Protein AF-A0A2E8YAG8-F1 (afdb_monomer)

Secondary structure (DSSP, 8-state):
--HHHHHHHHHHHTT--EEEE-S--THHHHHHHTTPEEEE-SSHHHHHHHHHHHHHHTTTSS--EEE-

Structure (mmCIF, N/CA/C/O backbone):
data_AF-A0A2E8YAG8-F1
#
_entry.id   AF-A0A2E8YAG8-F1
#
loop_
_atom_site.group_PDB
_atom_site.id
_atom_site.type_symbol
_atom_site.label_atom_id
_atom_site.label_alt_id
_atom_site.label_comp_id
_atom_site.label_asym_id
_atom_site.label_entity_id
_atom_site.label_seq_id
_atom_site.pdbx_PDB_ins_code
_atom_site.Cartn_x
_atom_site.Cartn_y
_atom_site.Cartn_z
_atom_site.occupancy
_atom_site.B_iso_or_equiv
_atom_site.auth_seq_id
_atom_site.auth_comp_id
_atom_site.auth_asym_id
_atom_site.auth_atom_id
_atom_site.pdbx_PDB_model_num
ATOM 1 N N . MET A 1 1 ? -11.448 -8.206 -17.225 1.00 60.16 1 MET A N 1
ATOM 2 C CA . MET A 1 1 ? -10.751 -7.727 -16.013 1.00 60.16 1 MET A CA 1
ATOM 3 C C . MET A 1 1 ? -9.473 -8.522 -15.863 1.00 60.16 1 MET A C 1
ATOM 5 O O . MET A 1 1 ? -9.533 -9.747 -15.910 1.00 60.16 1 MET A O 1
ATOM 9 N N . SER A 1 2 ? -8.333 -7.843 -15.749 1.00 83.06 2 SER A N 1
ATOM 10 C CA . SER A 1 2 ? -7.082 -8.506 -15.370 1.00 83.06 2 SER A CA 1
ATOM 11 C C . SER A 1 2 ? -7.114 -8.820 -13.869 1.00 83.06 2 SER A C 1
ATOM 13 O O . SER A 1 2 ? -7.817 -8.153 -13.109 1.00 83.06 2 SER A O 1
ATOM 15 N N . GLY A 1 3 ? -6.357 -9.822 -13.414 1.00 88.31 3 GLY A N 1
ATOM 16 C CA . GLY A 1 3 ? -6.277 -10.134 -11.981 1.00 88.31 3 GLY A CA 1
ATOM 17 C C . GLY A 1 3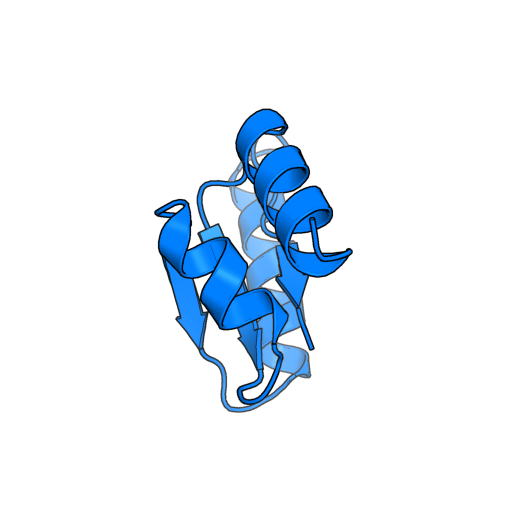 ? -5.812 -8.937 -11.139 1.00 88.31 3 GLY A C 1
ATOM 18 O O . GLY A 1 3 ? -6.333 -8.706 -10.051 1.00 88.31 3 GLY A O 1
ATOM 19 N N . PHE A 1 4 ? -4.897 -8.122 -11.673 1.00 89.38 4 PHE A N 1
ATOM 20 C CA . PHE A 1 4 ? -4.373 -6.928 -11.002 1.00 89.38 4 PHE A CA 1
ATOM 21 C C . PHE A 1 4 ? -5.426 -5.835 -10.805 1.00 89.38 4 PHE A C 1
ATOM 23 O O . PHE A 1 4 ? -5.454 -5.201 -9.752 1.00 89.38 4 PHE A O 1
ATOM 30 N N . GLU A 1 5 ? -6.317 -5.645 -11.780 1.00 90.56 5 GLU A N 1
ATOM 31 C CA . GLU A 1 5 ? -7.427 -4.695 -11.677 1.00 90.56 5 GLU A CA 1
ATOM 32 C C . GLU A 1 5 ? -8.401 -5.111 -10.564 1.00 90.56 5 GLU A C 1
ATOM 34 O O . GLU A 1 5 ? -8.823 -4.283 -9.754 1.00 90.56 5 GLU A O 1
ATOM 39 N N . SER A 1 6 ? -8.714 -6.409 -10.478 1.00 92.56 6 SER A N 1
ATOM 40 C CA . SER A 1 6 ? -9.553 -6.961 -9.409 1.00 92.56 6 SER A CA 1
ATOM 41 C C . SER A 1 6 ? -8.938 -6.712 -8.034 1.00 92.56 6 SER A C 1
ATOM 43 O O . SER A 1 6 ? -9.617 -6.208 -7.141 1.00 92.56 6 SER A O 1
ATOM 45 N N . VAL A 1 7 ? -7.641 -7.000 -7.873 1.00 91.38 7 VAL A N 1
ATOM 46 C CA . VAL A 1 7 ? -6.918 -6.754 -6.617 1.00 91.38 7 VAL A CA 1
ATOM 47 C C . VAL A 1 7 ? -6.938 -5.269 -6.264 1.00 91.38 7 VAL A C 1
ATOM 49 O O . VAL A 1 7 ? -7.225 -4.916 -5.125 1.00 91.38 7 VAL A O 1
ATOM 52 N N . ALA A 1 8 ? -6.694 -4.384 -7.231 1.00 90.75 8 ALA A N 1
ATOM 53 C CA . ALA A 1 8 ? -6.705 -2.945 -6.996 1.00 90.75 8 ALA A CA 1
ATOM 54 C C . ALA A 1 8 ? -8.082 -2.449 -6.508 1.00 90.75 8 ALA A C 1
ATOM 56 O O . ALA A 1 8 ? -8.153 -1.636 -5.584 1.00 90.75 8 ALA A O 1
ATOM 57 N N . ARG A 1 9 ? -9.181 -2.970 -7.075 1.00 92.25 9 ARG A N 1
ATOM 58 C CA . ARG A 1 9 ? -10.547 -2.644 -6.627 1.00 92.25 9 ARG A CA 1
ATOM 59 C C . ARG A 1 9 ? -10.832 -3.146 -5.215 1.00 92.25 9 ARG A C 1
ATOM 61 O O . ARG A 1 9 ? -11.385 -2.382 -4.429 1.00 92.25 9 ARG A O 1
ATOM 68 N N . ILE A 1 10 ? -10.419 -4.371 -4.887 1.00 93.38 10 ILE A N 1
ATOM 69 C CA . ILE A 1 10 ? -10.558 -4.928 -3.533 1.00 93.38 10 ILE A CA 1
ATOM 70 C C . ILE A 1 10 ? -9.797 -4.055 -2.531 1.00 93.38 10 ILE A C 1
ATOM 72 O O . ILE A 1 10 ? -10.370 -3.621 -1.541 1.00 93.38 10 ILE A O 1
ATOM 76 N N . LEU A 1 11 ? -8.545 -3.691 -2.824 1.00 91.50 11 LEU A N 1
ATOM 77 C CA . LEU A 1 11 ? -7.748 -2.820 -1.949 1.00 91.50 11 LEU A CA 1
ATOM 78 C C . LEU A 1 11 ? -8.434 -1.473 -1.676 1.00 91.50 11 LEU A C 1
ATOM 80 O O . LEU A 1 11 ? -8.384 -0.965 -0.558 1.00 91.50 11 LEU A O 1
ATOM 84 N N . LYS A 1 12 ? -9.103 -0.901 -2.681 1.00 90.94 12 LYS A N 1
ATOM 85 C CA . LYS A 1 12 ? -9.878 0.331 -2.505 1.00 90.94 12 LYS A CA 1
ATOM 86 C C . LYS A 1 12 ? -11.126 0.120 -1.645 1.00 90.94 12 LYS A C 1
ATOM 88 O O . LYS A 1 12 ? -11.447 0.995 -0.848 1.00 90.94 12 LYS A O 1
ATOM 93 N N . GLN A 1 13 ? -11.817 -1.008 -1.802 1.00 92.62 13 GLN A N 1
ATOM 94 C CA . GLN A 1 13 ? -12.979 -1.363 -0.979 1.00 92.62 13 GLN A CA 1
ATOM 95 C C . GLN A 1 13 ? -12.594 -1.584 0.490 1.00 92.62 13 GLN A C 1
ATOM 97 O O . GLN A 1 13 ? -13.311 -1.129 1.373 1.00 92.62 13 GLN A O 1
ATOM 102 N N . GLU A 1 14 ? -11.423 -2.169 0.740 1.00 90.94 14 GLU A N 1
ATOM 103 C CA . GLU A 1 14 ? -10.841 -2.350 2.078 1.00 90.94 14 GLU A CA 1
ATOM 104 C C . GLU A 1 14 ? -10.311 -1.041 2.702 1.00 90.94 14 GLU A C 1
ATOM 106 O O . GLU A 1 14 ? -9.786 -1.039 3.814 1.00 90.94 14 GLU A O 1
ATOM 111 N N . GLY A 1 15 ? -10.416 0.096 2.002 1.00 89.25 15 GLY A N 1
ATOM 112 C CA . GLY A 1 15 ? -9.999 1.399 2.524 1.00 89.25 15 GLY A CA 1
ATOM 113 C C . GLY A 1 15 ? -8.485 1.633 2.516 1.00 89.25 15 GLY A C 1
ATOM 114 O O . GLY A 1 15 ? -7.982 2.460 3.277 1.00 89.25 15 GLY A O 1
ATOM 115 N N . VAL A 1 16 ? -7.727 0.936 1.662 1.00 91.31 16 VAL A N 1
A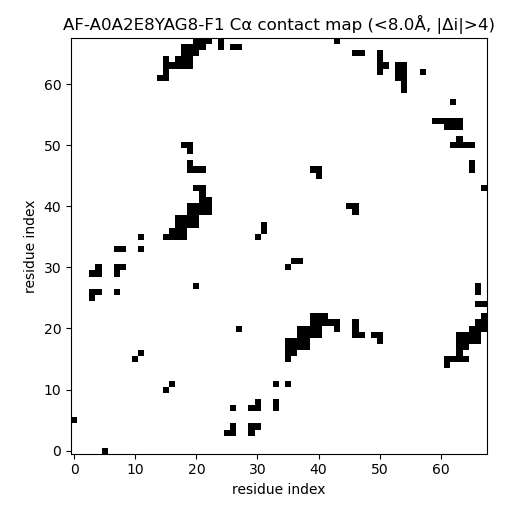TOM 116 C CA . VAL A 1 16 ? -6.280 1.161 1.529 1.00 91.31 16 VAL A CA 1
ATOM 117 C C . VAL A 1 16 ? -6.023 2.482 0.799 1.00 91.31 16 VAL A C 1
ATOM 119 O O . VAL A 1 16 ? -6.115 2.577 -0.421 1.00 91.31 16 VAL A O 1
ATOM 122 N N . GLU A 1 17 ? -5.656 3.517 1.553 1.00 86.06 17 GLU A N 1
ATOM 123 C CA . GLU A 1 17 ? -5.401 4.870 1.027 1.00 86.06 17 GLU A CA 1
ATOM 124 C C . GLU A 1 17 ? -4.000 5.028 0.412 1.00 86.06 17 GLU A C 1
ATOM 126 O O . GLU A 1 17 ? -3.746 5.912 -0.413 1.00 86.06 17 GLU A O 1
ATOM 131 N N . CYS A 1 18 ? -3.049 4.197 0.840 1.00 85.25 18 CYS A N 1
ATOM 132 C CA . CYS A 1 18 ? -1.649 4.319 0.458 1.00 85.25 18 CYS A CA 1
ATOM 133 C C . CYS A 1 18 ? -0.919 2.976 0.457 1.00 85.25 18 CYS A C 1
ATOM 135 O O . CYS A 1 18 ? -1.264 2.058 1.200 1.00 85.25 18 CYS A O 1
ATOM 137 N N . ARG A 1 19 ? 0.131 2.881 -0.361 1.00 84.62 19 ARG A N 1
ATOM 138 C CA . ARG A 1 19 ? 0.956 1.681 -0.519 1.00 84.62 19 ARG A CA 1
ATOM 139 C C . ARG A 1 19 ? 2.443 2.022 -0.563 1.0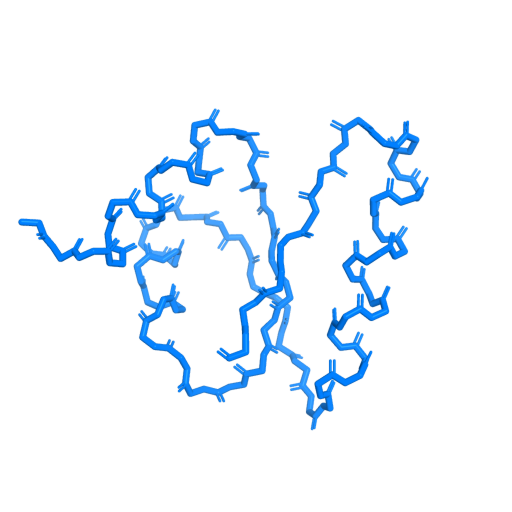0 84.62 19 ARG A C 1
ATOM 141 O O . ARG A 1 19 ? 2.826 3.068 -1.090 1.00 84.62 19 ARG A O 1
ATOM 148 N N . SER A 1 20 ? 3.275 1.101 -0.089 1.00 89.19 20 SER A N 1
ATOM 149 C CA . SER A 1 20 ? 4.719 1.115 -0.358 1.00 89.19 20 SER A CA 1
ATOM 150 C C . SER A 1 20 ? 5.019 0.240 -1.579 1.00 89.19 20 SER A C 1
ATOM 152 O O . SER A 1 20 ? 4.429 -0.830 -1.733 1.00 89.19 20 SER A O 1
ATOM 154 N N . CYS A 1 21 ? 5.919 0.660 -2.462 1.00 84.00 21 CYS A N 1
ATOM 155 C CA . CYS A 1 21 ? 6.322 -0.153 -3.609 1.00 84.00 21 CYS A CA 1
ATOM 156 C C . CYS A 1 21 ? 7.833 -0.201 -3.805 1.00 84.00 21 CYS A C 1
ATOM 158 O O . CYS A 1 21 ? 8.553 0.761 -3.522 1.00 84.00 21 CYS A O 1
ATOM 160 N N . PHE A 1 22 ? 8.277 -1.333 -4.343 1.00 82.62 22 PHE A N 1
ATOM 161 C CA . PHE A 1 22 ? 9.523 -1.432 -5.083 1.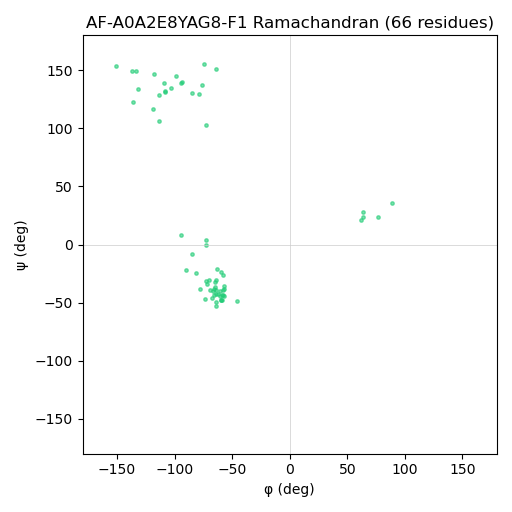00 82.62 22 PHE A CA 1
ATOM 162 C C . PHE A 1 22 ? 9.195 -1.259 -6.582 1.00 82.62 22 PHE A C 1
ATOM 164 O O . PHE A 1 22 ? 8.120 -1.683 -7.019 1.00 82.62 22 PHE A O 1
ATOM 171 N N . PRO A 1 23 ? 10.005 -0.523 -7.361 1.00 74.69 23 PRO A N 1
ATOM 172 C CA . PRO A 1 23 ? 9.684 -0.231 -8.757 1.00 74.69 23 PRO A CA 1
ATOM 173 C C . PRO A 1 23 ? 9.631 -1.498 -9.632 1.00 74.69 23 PRO A C 1
ATOM 175 O O . PRO A 1 23 ? 10.396 -2.431 -9.409 1.00 74.69 23 PRO A O 1
ATOM 178 N N .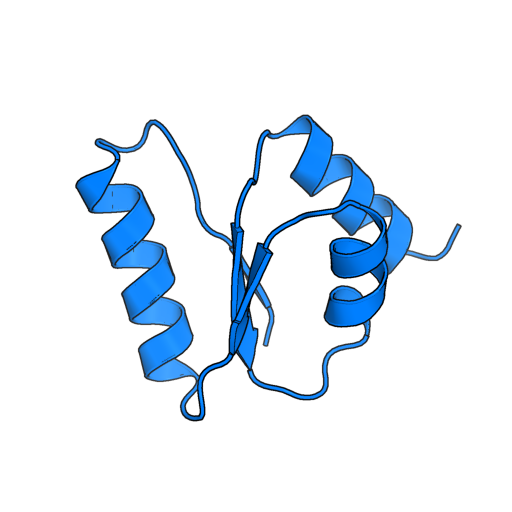 SER A 1 24 ? 8.801 -1.458 -10.688 1.00 76.50 24 SER A N 1
ATOM 179 C CA . SER A 1 24 ? 8.600 -2.505 -11.723 1.00 76.50 24 SER A CA 1
ATOM 180 C C . SER A 1 24 ? 7.538 -3.589 -11.452 1.00 76.50 24 SER A C 1
ATOM 182 O O . SER A 1 24 ? 7.699 -4.723 -11.892 1.00 76.50 24 SER A O 1
ATOM 184 N N . ASN A 1 25 ? 6.411 -3.250 -10.809 1.00 80.62 25 ASN A N 1
ATOM 185 C CA . ASN A 1 25 ? 5.270 -4.167 -10.650 1.00 80.62 25 ASN A CA 1
ATOM 186 C C . ASN A 1 25 ? 4.022 -3.676 -11.434 1.00 80.62 25 ASN A C 1
ATOM 188 O O . ASN A 1 25 ? 3.601 -2.536 -11.219 1.00 80.62 25 ASN A O 1
ATOM 192 N N . PRO A 1 26 ? 3.370 -4.510 -12.277 1.00 82.69 26 PRO A N 1
ATOM 193 C CA . PRO A 1 26 ? 2.159 -4.140 -13.033 1.00 82.69 26 PRO A CA 1
ATOM 194 C C . PRO A 1 26 ? 0.964 -3.723 -12.154 1.00 82.69 26 PRO A C 1
ATOM 196 O O . PRO A 1 26 ? 0.120 -2.934 -12.570 1.00 82.69 26 PRO A O 1
ATOM 199 N N . LEU A 1 27 ? 0.914 -4.159 -10.892 1.00 85.00 27 LEU A N 1
ATOM 200 C CA . LEU A 1 27 ? -0.067 -3.699 -9.907 1.00 85.00 27 LEU A CA 1
ATOM 201 C C . LEU A 1 27 ? 0.084 -2.194 -9.601 1.00 85.00 27 LEU A C 1
ATOM 203 O O . LEU A 1 27 ? -0.828 -1.596 -9.035 1.00 85.00 27 LEU A O 1
ATOM 207 N N . ILE A 1 28 ? 1.243 -1.565 -9.858 1.00 85.50 28 ILE A N 1
ATOM 208 C CA . ILE A 1 28 ? 1.454 -0.120 -9.619 1.00 85.50 28 ILE A CA 1
ATOM 209 C C . ILE A 1 28 ? 0.444 0.694 -10.426 1.00 85.50 28 ILE A C 1
ATOM 211 O O . ILE A 1 28 ? -0.207 1.572 -9.857 1.00 85.50 28 ILE A O 1
ATOM 215 N N . GLU A 1 29 ? 0.295 0.368 -11.709 1.00 87.38 29 GLU A N 1
ATOM 216 C CA . GLU A 1 29 ? -0.544 1.107 -12.652 1.00 87.38 29 GLU A CA 1
ATOM 217 C C . GLU A 1 29 ? -2.029 0.979 -12.312 1.00 87.38 29 GLU A C 1
ATOM 219 O O . GLU A 1 29 ? -2.735 1.984 -12.234 1.00 87.38 29 GLU A O 1
ATOM 224 N N . GLU A 1 30 ? -2.501 -0.234 -12.019 1.00 89.62 30 GLU A N 1
ATOM 225 C CA . GLU A 1 30 ? -3.909 -0.467 -11.669 1.00 89.62 30 GLU A CA 1
ATOM 226 C C . GLU A 1 30 ? -4.312 0.241 -10.369 1.00 89.62 30 GLU A C 1
ATOM 228 O O . GLU A 1 30 ? -5.383 0.837 -10.265 1.00 89.62 30 GLU A O 1
ATOM 233 N N . VAL A 1 31 ? -3.417 0.250 -9.382 1.00 87.81 31 VAL A N 1
ATOM 234 C CA . VAL A 1 31 ? -3.633 0.933 -8.100 1.00 87.81 31 VAL A CA 1
ATOM 235 C C . VAL A 1 31 ? -3.554 2.462 -8.258 1.00 87.81 31 VAL A C 1
ATOM 237 O O . VAL A 1 31 ? -4.288 3.187 -7.585 1.00 87.81 31 VAL A O 1
ATOM 240 N N . ALA A 1 32 ? -2.741 2.963 -9.197 1.00 86.50 32 ALA A N 1
ATOM 241 C CA . ALA A 1 32 ? -2.674 4.387 -9.545 1.00 86.50 32 ALA A CA 1
ATOM 242 C C . ALA A 1 32 ? -3.957 4.909 -10.190 1.00 86.50 32 ALA A C 1
ATOM 244 O O . ALA A 1 32 ? -4.426 5.982 -9.806 1.00 86.50 32 ALA A O 1
ATOM 245 N N . LYS A 1 33 ? -4.589 4.127 -11.074 1.00 89.62 33 LYS A N 1
ATOM 246 C CA . LYS A 1 33 ? -5.898 4.469 -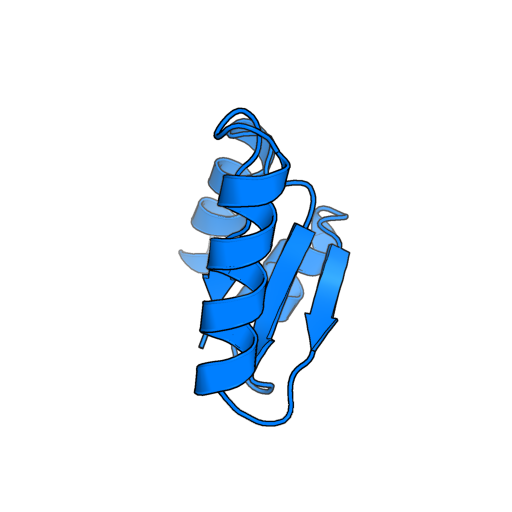11.664 1.00 89.62 33 LYS A CA 1
ATOM 247 C C . LYS A 1 33 ? -6.989 4.677 -10.609 1.00 89.62 33 LYS A C 1
ATOM 249 O O . LYS A 1 33 ? -7.946 5.408 -10.840 1.00 89.62 33 LYS A O 1
ATOM 254 N N . LEU A 1 34 ? -6.848 4.049 -9.442 1.00 90.06 34 LEU A N 1
ATOM 255 C CA . LEU A 1 34 ? -7.821 4.094 -8.353 1.00 90.06 34 LEU A CA 1
ATOM 256 C C . LEU A 1 34 ? -7.537 5.167 -7.286 1.00 90.06 34 LEU A C 1
ATOM 258 O O . LEU A 1 34 ? -8.270 5.219 -6.293 1.00 90.06 34 LEU A O 1
ATOM 262 N N . CYS A 1 35 ? -6.555 6.049 -7.516 1.00 85.94 35 CYS A N 1
ATOM 263 C CA . CYS A 1 35 ? -6.128 7.134 -6.617 1.00 85.94 35 CYS A CA 1
ATOM 264 C C . CYS A 1 35 ? -5.549 6.673 -5.267 1.00 85.94 35 CYS A C 1
ATOM 2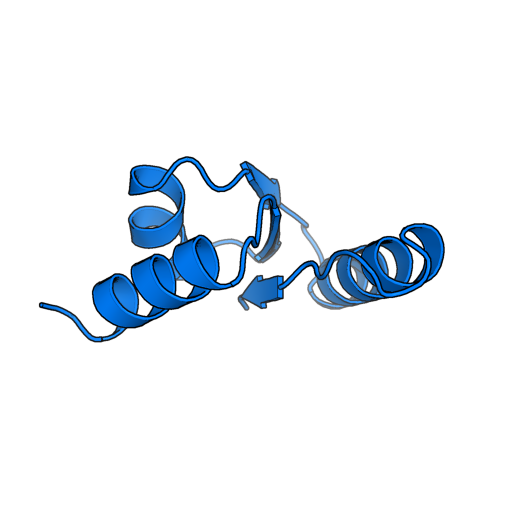66 O O . CYS A 1 35 ? -5.549 7.433 -4.300 1.00 85.94 35 CYS A O 1
ATOM 268 N N . ILE A 1 36 ? -5.028 5.449 -5.190 1.00 90.44 36 ILE A N 1
ATOM 269 C CA . ILE A 1 36 ? -4.277 4.981 -4.020 1.00 90.44 36 ILE A CA 1
ATOM 270 C C . ILE A 1 36 ? -2.859 5.556 -4.114 1.00 90.44 36 ILE A C 1
ATOM 272 O O . ILE A 1 36 ? -2.219 5.438 -5.154 1.00 90.44 36 ILE A O 1
ATOM 276 N N . ARG A 1 37 ? -2.358 6.189 -3.047 1.00 88.31 37 ARG A N 1
ATOM 277 C CA . ARG A 1 37 ? -1.067 6.905 -3.060 1.00 88.31 37 ARG A CA 1
ATOM 278 C C . ARG A 1 37 ? 0.136 5.955 -2.999 1.00 88.31 37 ARG A C 1
ATOM 280 O O . ARG A 1 37 ? 0.171 5.066 -2.149 1.00 88.31 37 ARG A O 1
ATOM 287 N N . HIS A 1 38 ? 1.173 6.207 -3.800 1.00 87.12 38 HIS A N 1
ATOM 288 C CA . HIS A 1 38 ? 2.389 5.381 -3.854 1.00 87.12 38 HIS A CA 1
ATOM 289 C C . HIS A 1 38 ? 3.560 6.025 -3.119 1.00 87.12 38 HIS A C 1
ATOM 291 O O . HIS A 1 38 ? 3.879 7.193 -3.328 1.00 87.12 38 HIS A O 1
ATOM 297 N N . PHE A 1 39 ? 4.252 5.223 -2.315 1.00 88.56 39 PHE A N 1
ATOM 298 C CA . PHE A 1 39 ? 5.554 5.545 -1.746 1.00 88.56 39 PHE A CA 1
ATOM 299 C C . PHE A 1 39 ? 6.591 4.596 -2.346 1.00 88.56 39 PHE A C 1
ATOM 301 O O . PHE A 1 39 ? 6.608 3.409 -2.018 1.00 88.56 39 PHE A O 1
ATOM 308 N N . ALA A 1 40 ? 7.424 5.106 -3.251 1.00 87.69 40 ALA A N 1
ATOM 309 C CA . ALA A 1 40 ? 8.452 4.316 -3.919 1.00 87.69 40 ALA A CA 1
ATOM 310 C C . ALA A 1 40 ? 9.727 4.234 -3.070 1.00 87.69 40 ALA A C 1
ATOM 312 O O . ALA A 1 40 ? 10.257 5.250 -2.618 1.00 87.69 40 ALA A O 1
ATOM 313 N N . PHE A 1 41 ? 10.245 3.022 -2.889 1.00 89.38 41 PHE A N 1
ATOM 314 C CA . PHE A 1 41 ? 11.469 2.752 -2.141 1.00 89.38 41 PHE A CA 1
ATOM 315 C C . PHE A 1 41 ? 12.526 2.119 -3.045 1.00 89.38 41 PHE A C 1
ATOM 317 O O . PHE A 1 41 ? 12.218 1.325 -3.928 1.00 89.38 41 PHE A O 1
ATOM 324 N N . ARG A 1 42 ? 13.801 2.428 -2.778 1.00 88.31 42 ARG A N 1
ATOM 325 C CA . ARG A 1 42 ? 14.952 1.805 -3.463 1.00 88.31 42 ARG A CA 1
ATOM 326 C C . ARG A 1 42 ? 15.399 0.481 -2.847 1.00 88.31 42 ARG A C 1
ATOM 328 O O . ARG A 1 42 ? 16.268 -0.182 -3.395 1.00 88.31 42 ARG A O 1
ATOM 335 N N . HIS A 1 43 ? 14.840 0.120 -1.696 1.00 89.56 43 HIS A N 1
ATOM 336 C CA . HIS A 1 43 ? 15.137 -1.127 -1.007 1.00 89.56 43 HIS A CA 1
ATOM 337 C C . HIS A 1 43 ? 13.837 -1.749 -0.524 1.00 89.56 43 HIS A C 1
ATOM 339 O O . HIS A 1 43 ? 13.121 -1.150 0.282 1.00 89.56 43 HIS A O 1
ATOM 345 N N . GLU A 1 44 ? 13.594 -2.973 -0.966 1.00 89.00 44 GLU A N 1
ATOM 346 C CA . GLU A 1 44 ? 12.481 -3.829 -0.560 1.00 89.00 44 GLU A CA 1
ATOM 347 C C . GLU A 1 44 ? 12.269 -3.850 0.957 1.00 89.00 44 GLU A C 1
ATOM 349 O O . GLU A 1 44 ? 11.176 -3.576 1.452 1.00 89.00 44 GLU A O 1
ATOM 354 N N . ARG A 1 45 ? 13.352 -4.053 1.717 1.00 91.38 45 ARG A N 1
ATOM 355 C CA . ARG A 1 45 ? 13.302 -4.087 3.182 1.00 91.38 45 ARG A CA 1
ATOM 356 C C . ARG A 1 45 ? 12.741 -2.798 3.785 1.00 91.38 45 ARG A C 1
ATOM 358 O O . ARG A 1 45 ? 11.982 -2.857 4.744 1.00 91.38 45 ARG A O 1
ATOM 365 N N . ARG A 1 46 ? 13.081 -1.631 3.225 1.00 91.12 46 ARG A N 1
ATOM 366 C CA . ARG A 1 46 ? 12.544 -0.345 3.706 1.00 91.12 46 ARG A CA 1
ATOM 367 C C . ARG A 1 46 ? 11.072 -0.169 3.339 1.00 91.12 46 ARG A C 1
ATOM 369 O O . ARG A 1 46 ? 10.339 0.397 4.139 1.00 91.12 46 ARG A O 1
ATOM 376 N N . ALA A 1 47 ? 10.641 -0.676 2.183 1.00 91.44 47 ALA A N 1
ATOM 377 C CA . ALA A 1 47 ? 9.233 -0.645 1.788 1.00 91.44 47 ALA A CA 1
ATOM 378 C C . ALA A 1 47 ? 8.354 -1.438 2.767 1.00 91.44 47 ALA A C 1
ATOM 380 O O . ALA A 1 47 ? 7.295 -0.951 3.167 1.00 91.44 47 ALA A O 1
ATOM 381 N N . ILE A 1 48 ? 8.832 -2.621 3.179 1.00 92.69 48 ILE A N 1
ATOM 382 C CA . ILE A 1 48 ? 8.182 -3.482 4.176 1.00 92.69 48 ILE A CA 1
ATOM 383 C C . ILE A 1 48 ? 8.125 -2.791 5.535 1.00 92.69 48 ILE A C 1
ATOM 385 O O . ILE A 1 48 ? 7.037 -2.641 6.085 1.00 92.69 48 ILE A O 1
ATOM 389 N N . MET A 1 49 ? 9.268 -2.316 6.043 1.00 93.94 49 MET A N 1
ATOM 390 C CA . MET A 1 49 ? 9.319 -1.641 7.345 1.00 93.94 49 MET A CA 1
ATOM 391 C C . MET A 1 49 ? 8.378 -0.431 7.385 1.00 93.94 49 MET A C 1
ATOM 393 O O . MET A 1 49 ? 7.580 -0.312 8.303 1.00 93.94 49 MET A O 1
ATOM 397 N N . ALA A 1 50 ? 8.356 0.395 6.335 1.00 92.06 50 ALA A N 1
ATOM 398 C CA . ALA A 1 50 ? 7.472 1.558 6.277 1.00 92.06 50 ALA A CA 1
ATOM 399 C C . ALA A 1 50 ? 5.971 1.207 6.269 1.00 92.06 50 ALA A C 1
ATOM 401 O O . ALA A 1 50 ? 5.150 1.997 6.737 1.00 92.06 50 ALA A O 1
ATOM 402 N N . ALA A 1 51 ? 5.586 0.060 5.705 1.00 92.00 51 ALA A N 1
ATOM 403 C CA . ALA A 1 51 ? 4.196 -0.391 5.720 1.00 92.00 51 ALA A CA 1
ATOM 404 C C . ALA A 1 51 ? 3.781 -0.986 7.072 1.00 92.00 51 ALA A C 1
ATOM 406 O O . ALA A 1 51 ? 2.666 -0.725 7.538 1.00 92.00 51 ALA A O 1
ATOM 407 N N . ASP A 1 52 ? 4.685 -1.726 7.717 1.00 92.50 52 ASP A N 1
ATOM 408 C CA . ASP A 1 52 ? 4.483 -2.232 9.077 1.00 92.50 52 ASP A CA 1
ATOM 409 C C . ASP A 1 52 ? 4.384 -1.071 10.079 1.00 92.50 52 ASP A C 1
ATOM 411 O O . ASP A 1 52 ? 3.400 -0.968 10.815 1.00 92.50 52 ASP A O 1
ATOM 415 N N . ASP A 1 53 ? 5.326 -0.125 10.026 1.00 93.19 53 ASP A N 1
ATOM 416 C CA . ASP A 1 53 ? 5.345 1.067 10.879 1.00 93.19 53 ASP A CA 1
ATOM 417 C C . ASP A 1 53 ? 4.064 1.894 10.722 1.00 93.19 53 ASP A C 1
ATOM 419 O O . ASP A 1 53 ? 3.457 2.294 11.715 1.00 93.19 53 ASP A O 1
ATOM 423 N N . PHE A 1 54 ? 3.586 2.099 9.488 1.00 92.81 54 PHE A N 1
ATOM 424 C CA . PHE A 1 54 ? 2.327 2.809 9.242 1.00 92.81 54 PHE A CA 1
ATOM 425 C C . PHE A 1 54 ? 1.136 2.129 9.927 1.00 92.81 54 PHE A C 1
ATOM 427 O O . PHE A 1 54 ? 0.307 2.798 10.545 1.00 92.81 54 PHE A O 1
ATOM 434 N N . SER A 1 55 ? 1.069 0.800 9.848 1.00 91.88 55 SER A N 1
ATOM 435 C CA . SER A 1 55 ? -0.023 0.022 10.438 1.00 91.88 55 SER A CA 1
ATOM 436 C C . SER A 1 55 ? 0.030 0.025 11.973 1.00 91.88 55 SER A C 1
ATOM 438 O O . SER A 1 55 ? -1.004 -0.022 12.639 1.00 91.88 55 SER A O 1
ATOM 440 N N . ARG A 1 56 ? 1.229 0.127 12.562 1.00 93.88 56 ARG A N 1
ATOM 441 C CA . ARG A 1 56 ? 1.415 0.272 14.015 1.00 93.88 56 ARG A CA 1
ATOM 442 C C . ARG A 1 56 ? 1.040 1.667 14.502 1.00 93.88 56 ARG A C 1
ATOM 444 O O . ARG A 1 56 ? 0.301 1.786 15.476 1.00 93.88 56 ARG A O 1
ATOM 451 N N . ILE A 1 57 ? 1.515 2.706 13.815 1.00 94.50 57 ILE A N 1
ATOM 452 C CA . ILE A 1 57 ? 1.265 4.111 14.173 1.00 94.50 57 ILE A CA 1
ATOM 453 C C . ILE A 1 57 ? -0.224 4.454 14.040 1.00 94.50 57 ILE A C 1
ATOM 455 O O . ILE A 1 57 ? -0.746 5.228 14.836 1.00 94.50 57 ILE A O 1
ATOM 459 N N . SER A 1 58 ? -0.937 3.836 13.094 1.00 90.19 58 SER A N 1
ATOM 460 C CA . SER A 1 58 ? -2.391 3.988 12.950 1.00 90.19 58 SER A CA 1
ATOM 461 C C . SER A 1 58 ? -3.207 3.265 14.034 1.00 90.19 58 SER A C 1
ATOM 463 O O . SER A 1 58 ? -4.433 3.213 13.943 1.00 90.19 58 SER A O 1
ATOM 465 N N . GLY A 1 59 ? -2.559 2.650 15.031 1.00 91.94 59 GLY A N 1
ATOM 466 C CA . GLY A 1 59 ? -3.239 1.854 16.050 1.00 91.94 59 GLY A CA 1
ATOM 467 C C . GLY A 1 59 ? -3.945 0.625 15.471 1.00 91.94 59 GLY A C 1
ATOM 468 O O . GLY A 1 59 ? -4.948 0.189 16.029 1.00 91.94 59 GLY A O 1
ATOM 469 N N . ARG A 1 60 ? -3.449 0.081 14.347 1.00 87.06 60 ARG A N 1
ATOM 470 C CA . ARG A 1 60 ? -4.064 -1.016 13.574 1.00 87.06 60 ARG A CA 1
ATOM 471 C C . ARG A 1 60 ? -5.451 -0.699 13.005 1.00 87.06 60 ARG A C 1
ATOM 473 O O . ARG A 1 60 ? -6.199 -1.614 12.682 1.00 87.06 60 ARG A O 1
ATOM 480 N N . GLN A 1 61 ? -5.792 0.581 12.865 1.00 89.81 61 GLN A N 1
ATOM 481 C CA . GLN A 1 61 ? -7.045 1.008 12.231 1.00 89.81 61 GLN A CA 1
ATOM 482 C C . GLN A 1 61 ? -6.899 1.209 10.722 1.00 89.81 61 GLN A C 1
ATOM 484 O O . GLN A 1 61 ? -7.889 1.192 9.998 1.00 89.81 61 GLN A O 1
ATOM 489 N N . ARG A 1 62 ? -5.671 1.432 10.240 1.00 90.44 62 ARG A N 1
ATOM 490 C CA . ARG A 1 62 ? -5.374 1.609 8.814 1.00 90.44 62 ARG A CA 1
ATOM 491 C C . ARG A 1 62 ? -4.195 0.747 8.423 1.00 90.44 62 ARG A C 1
ATOM 493 O O . ARG A 1 62 ? -3.162 0.789 9.092 1.00 90.44 62 ARG A O 1
ATOM 500 N N . PHE A 1 63 ? -4.329 0.046 7.309 1.00 90.25 63 PHE A N 1
ATOM 501 C CA . PHE A 1 63 ? -3.291 -0.834 6.795 1.00 90.25 63 PHE A CA 1
ATOM 502 C C . PHE A 1 63 ? -2.661 -0.256 5.537 1.00 90.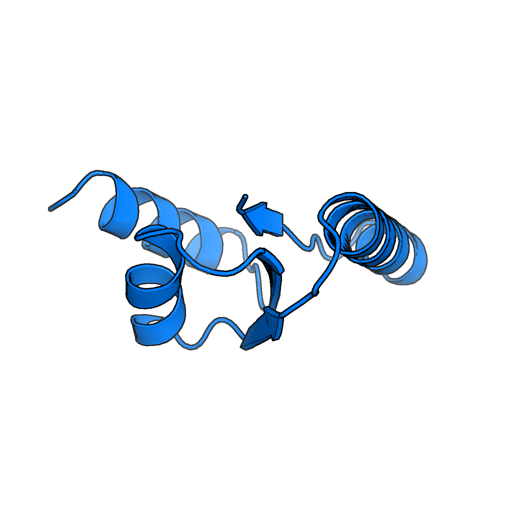25 63 PHE A C 1
ATOM 504 O O . PHE A 1 63 ? -3.341 0.288 4.665 1.00 90.25 63 PHE A O 1
ATOM 511 N N . ARG A 1 64 ? -1.338 -0.388 5.447 1.00 88.88 64 ARG A N 1
ATOM 512 C CA . ARG A 1 64 ? -0.57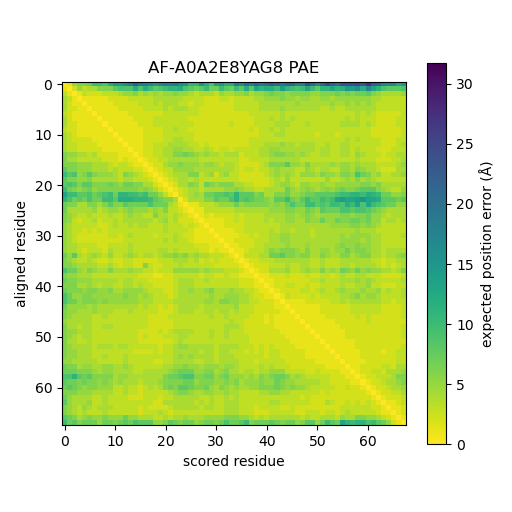8 -0.086 4.235 1.00 88.88 64 ARG A CA 1
ATOM 513 C C . ARG A 1 64 ? -0.092 -1.388 3.624 1.00 88.88 64 ARG A C 1
ATOM 515 O O . ARG A 1 64 ? 0.486 -2.220 4.313 1.00 88.88 64 ARG A O 1
ATOM 522 N N . VAL A 1 65 ? -0.301 -1.538 2.322 1.00 90.38 65 VAL A N 1
ATOM 523 C CA . VAL A 1 65 ? 0.092 -2.743 1.582 1.00 90.38 65 VAL A CA 1
ATOM 524 C C . VAL A 1 65 ? 1.418 -2.512 0.865 1.00 90.38 65 VAL A C 1
ATOM 526 O O . VAL A 1 65 ? 1.703 -1.402 0.400 1.00 90.38 65 VAL A O 1
ATOM 529 N N . VAL A 1 66 ? 2.230 -3.565 0.781 1.00 89.56 66 VAL A N 1
ATOM 530 C CA . VAL A 1 66 ? 3.468 -3.581 -0.001 1.00 89.56 66 VAL A CA 1
ATOM 531 C C . VAL A 1 66 ? 3.277 -4.451 -1.222 1.00 89.56 66 VAL A C 1
ATOM 533 O O . VAL A 1 66 ? 2.812 -5.580 -1.119 1.00 89.56 66 VAL A O 1
ATOM 536 N N . ALA A 1 67 ? 3.657 -3.914 -2.372 1.00 83.00 67 ALA A N 1
ATOM 537 C CA . ALA A 1 67 ? 3.757 -4.670 -3.606 1.00 83.00 67 ALA A CA 1
ATOM 538 C C . ALA A 1 67 ? 5.213 -4.622 -4.072 1.00 83.00 67 ALA A C 1
ATOM 540 O O . ALA A 1 67 ? 5.741 -3.531 -4.331 1.00 83.00 67 ALA A O 1
ATOM 541 N N . MET A 1 68 ? 5.831 -5.801 -4.101 1.00 78.38 68 MET A N 1
ATOM 542 C CA . MET A 1 68 ? 7.151 -6.079 -4.670 1.00 78.38 68 MET A CA 1
ATOM 543 C C . MET A 1 68 ? 7.008 -6.438 -6.138 1.00 78.38 68 MET A C 1
ATOM 545 O O . MET A 1 68 ? 6.029 -7.149 -6.460 1.00 78.38 68 MET A O 1
#

Foldseek 3Di:
DDPLLVVLVVCVVVVQQEEEEEPDDPNVVSVVVVNRHYDYDPDPVVRVVVQVVVCVVVVNPHGYYYDD

Mean predicted aligned error: 3.83 Å

Solvent-accessible surface area (backbone atoms only — not comparable to full-atom values): 3782 Å² total; per-residue (Å²): 133,55,73,48,49,54,51,33,51,50,41,52,73,76,64,37,61,38,32,24,24,34,85,92,40,80,54,56,58,42,28,47,77,70,69,34,43,81,43,82,32,98,40,64,70,58,20,49,49,56,21,53,50,47,18,56,76,48,73,69,76,45,63,40,50,68,49,110

Sequence (68 aa):
MSGFESVARILKQEGVECRSCFPSNPLIEEVAKLCIRHFAFRHERRAIMAADDFSRISGRQRFRVVAM

Nearest PDB structures (foldseek):
  4r0s-assembly2_B  TM=5.890E-01  e=2.262E-01  Pseudomonas aeruginosa PAO1
  8byq-assembly1_0  TM=3.826E-01  e=4.955E+00  Homo sapiens
  5of4-assembly1_A  TM=3.884E-01  e=8.010E+00  Homo sapiens
  7ena-assembly1_6  TM=3.446E-01  e=4.955E+00  Homo sapiens
  5oqm-assembly1_7  TM=3.514E-01  e=9.840E+00  Saccharomyces cerevisiae S288C

pLDDT: mean 88.29, std 5.29, range [60.16, 94.5]

Radius of gyration: 11.52 Å; Cα contacts (8 Å, |Δi|>4): 102; chains: 1; bounding box: 28×17×32 Å